Protein AF-A0A5J6BXX1-F1 (afdb_monomer)

Nearest PDB structures (foldseek):
  3ml6-assembly6_F  TM=9.213E-01  e=1.277E-05  Mus musculus
  5wrm-assembly1_A  TM=9.601E-01  e=2.229E-05  Rattus norvegicus
  6qh5-assembly1_M  TM=9.583E-01  e=3.680E-05  Rattus norvegicus
  7rw8-assembly1_M  TM=9.226E-01  e=2.357E-05  Mus musculus
  6owo-assembly1_M  TM=9.167E-01  e=1.749E-04  Mus musculus

Solvent-accessible surface area (backbone atoms only — not comparable to full-atom values): 7705 Å² total; per-residue (Å²): 137,84,86,78,80,80,76,80,75,81,76,79,76,78,77,69,60,88,79,68,81,70,80,83,62,55,62,48,75,49,78,50,76,50,70,41,83,51,70,78,93,40,63,50,64,68,42,73,48,76,43,80,50,69,81,64,45,73,42,79,42,77,79,45,61,71,69,65,50,77,49,78,41,75,90,81,21,30,40,39,40,39,30,66,69,45,52,35,75,38,76,45,45,39,32,34,39,34,31,43,58,64,65,69,57,60,56,56,51,52,58,50,52,57,54,52,60,68,67,72,72,80,131

Foldseek 3Di:
DDPDDDDPDPDPPPPPPPPPDDPPQLKDKDKDKDWAADDDFDKDAFDKDKDADDLQFPDKDWPDWPDADWDADNVRRIIIGTDGIGTHGDMIMTMMMTRGDDVVVVVVVVVVVVVVVVVVPDD

Mean predicted aligned error: 14.61 Å

Secondary structure (DSSP, 8-state):
-----------------TTSS-----EEEEEEEEE----TT-EEEEEEEEEE--TTEEEEEEEEESSSEEEEETTTTEEEEEEEEEETT-EEEEEEEEEE--HHHHHHHHHHHHHHHHHSS--

Radius of gyration: 26.27 Å; Cα contacts (8 Å, |Δi|>4): 169; chains: 1; bounding box: 67×60×66 Å

InterPro domains:
  IPR028565 Mu homology domain [PF00928] (17-109)
  IPR036168 AP-2 complex subunit mu, C-terminal superfamily [SSF49447] (21-115)
  IPR050431 Adaptor complexes medium subunit [PTHR10529] (16-104)

Structure (mmCIF, N/CA/C/O backbone):
data_AF-A0A5J6BXX1-F1
#
_entry.id   AF-A0A5J6BXX1-F1
#
loop_
_atom_site.group_PDB
_atom_site.id
_atom_site.type_symbol
_atom_site.label_atom_id
_atom_site.label_alt_id
_atom_site.label_comp_id
_atom_site.label_asym_id
_atom_site.label_entity_id
_atom_site.label_seq_id
_atom_site.pdbx_PDB_ins_code
_atom_site.Cartn_x
_atom_site.Cartn_y
_atom_site.Cartn_z
_atom_site.occupancy
_atom_site.B_iso_or_equiv
_atom_site.auth_seq_id
_atom_site.auth_comp_id
_atom_site.auth_asym_id
_atom_site.auth_atom_id
_atom_site.pdbx_PDB_model_num
ATOM 1 N N . ASN A 1 1 ? -18.918 -51.624 47.782 1.00 42.84 1 ASN A N 1
ATOM 2 C CA . ASN A 1 1 ? -19.278 -50.517 46.874 1.00 42.84 1 ASN A CA 1
ATOM 3 C C . ASN A 1 1 ? -19.084 -49.215 47.633 1.00 42.84 1 ASN A C 1
ATOM 5 O O . ASN A 1 1 ? -19.839 -48.961 48.557 1.00 42.84 1 ASN A O 1
ATOM 9 N N . VAL A 1 2 ? -17.997 -48.490 47.359 1.00 40.16 2 VAL A N 1
ATOM 10 C CA . VAL A 1 2 ? -17.581 -47.291 48.110 1.00 40.16 2 VAL A CA 1
ATOM 11 C C . VAL A 1 2 ? -17.963 -46.063 47.291 1.00 40.16 2 VAL A C 1
ATOM 13 O O . VAL A 1 2 ? -17.343 -45.790 46.265 1.00 40.16 2 VAL A O 1
ATOM 16 N N . GLU A 1 3 ? -18.982 -45.327 47.730 1.00 45.78 3 GLU A N 1
ATOM 17 C CA . GLU A 1 3 ? -19.328 -44.026 47.157 1.00 45.78 3 GLU A CA 1
ATOM 18 C C . GLU A 1 3 ? -18.264 -42.994 47.549 1.00 45.78 3 GLU A C 1
ATOM 20 O O . GLU A 1 3 ? -18.214 -42.47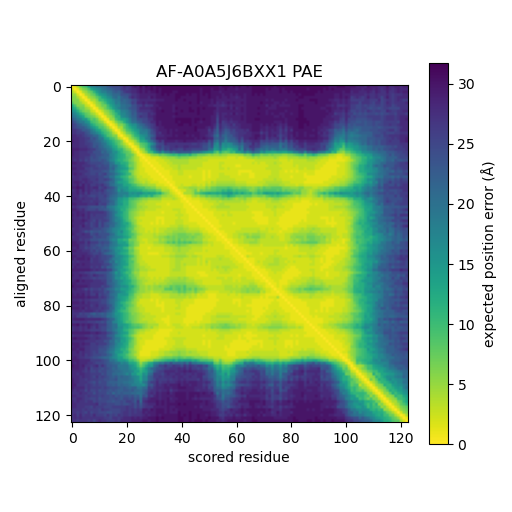7 48.666 1.00 45.78 3 GLU A O 1
ATOM 25 N N . LYS A 1 4 ? -17.365 -42.701 46.608 1.00 43.69 4 LYS A N 1
ATOM 26 C CA . LYS A 1 4 ? -16.393 -41.613 46.723 1.00 43.69 4 LYS A CA 1
ATOM 27 C C . LYS A 1 4 ? -17.126 -40.280 46.551 1.00 43.69 4 LYS A C 1
ATOM 29 O O . LYS A 1 4 ? -17.372 -39.828 45.436 1.00 43.69 4 LYS A O 1
ATOM 34 N N . LYS A 1 5 ? -17.457 -39.633 47.667 1.00 46.25 5 LYS A N 1
ATOM 35 C CA . LYS A 1 5 ? -17.974 -38.259 47.706 1.00 46.25 5 LYS A CA 1
ATOM 36 C C . LYS A 1 5 ? -16.863 -37.298 47.251 1.00 46.25 5 LYS A C 1
ATOM 38 O O . LYS A 1 5 ? -15.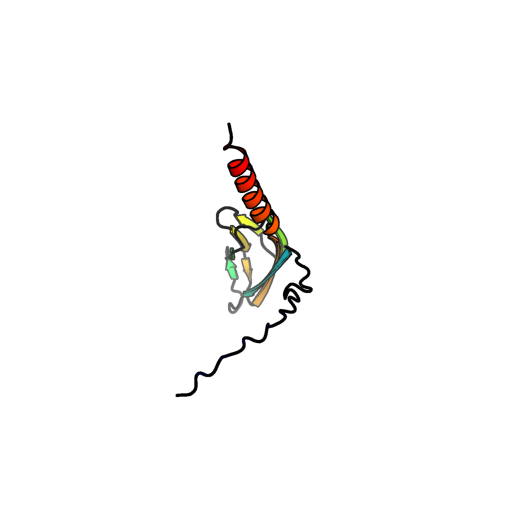956 -36.992 48.022 1.00 46.25 5 LYS A O 1
ATOM 43 N N . LEU A 1 6 ? -16.891 -36.859 45.989 1.00 43.12 6 LEU A N 1
ATOM 44 C CA . LEU A 1 6 ? -15.993 -35.813 45.488 1.00 43.12 6 LEU A CA 1
ATOM 45 C C . LEU A 1 6 ? -16.346 -34.482 46.161 1.00 43.12 6 LEU A C 1
ATOM 47 O O . LEU A 1 6 ? -17.393 -33.893 45.899 1.00 43.12 6 LEU A O 1
ATOM 51 N N . SER A 1 7 ? -15.463 -33.987 47.022 1.00 49.75 7 SER A N 1
ATOM 52 C CA . SER A 1 7 ? -15.522 -32.615 47.509 1.00 49.75 7 SER A CA 1
ATOM 53 C C . SER A 1 7 ? -14.960 -31.678 46.437 1.00 49.75 7 SER A C 1
ATOM 55 O O . SER A 1 7 ? -13.760 -31.674 46.158 1.00 49.75 7 SER A O 1
ATOM 57 N N . LEU A 1 8 ? -15.823 -30.861 45.821 1.00 44.88 8 LEU A N 1
ATOM 58 C CA . LEU A 1 8 ? -15.366 -29.737 45.007 1.00 44.88 8 LEU A CA 1
ATOM 59 C C . LEU A 1 8 ? -14.670 -28.727 45.928 1.00 44.88 8 LEU A C 1
ATOM 61 O O . LEU A 1 8 ? -15.318 -27.960 46.641 1.00 44.88 8 LEU A O 1
ATOM 65 N N . LYS A 1 9 ? -13.333 -28.714 45.911 1.00 42.16 9 LYS A N 1
ATOM 66 C CA . LYS A 1 9 ? -12.563 -27.570 46.406 1.00 42.16 9 LYS A CA 1
ATOM 67 C C . LYS A 1 9 ? -13.035 -26.337 45.636 1.00 42.16 9 LYS A C 1
ATOM 69 O O . LYS A 1 9 ? -12.915 -26.298 44.414 1.00 42.16 9 LYS A O 1
ATOM 74 N N . LYS A 1 10 ? -13.563 -25.334 46.347 1.00 45.66 10 LYS A N 1
ATOM 75 C CA . LYS A 1 10 ? -13.808 -24.001 45.786 1.00 45.66 10 LYS A CA 1
ATOM 76 C C . LYS A 1 10 ? -12.480 -23.477 45.243 1.00 45.66 10 LYS A C 1
ATOM 78 O O . LYS A 1 10 ? -11.597 -23.109 46.012 1.00 45.66 10 LYS A O 1
ATOM 83 N N . LEU A 1 11 ? -12.342 -23.480 43.922 1.00 40.84 11 LEU A N 1
ATOM 84 C CA . LEU A 1 11 ? -11.339 -22.689 43.229 1.00 40.84 11 LEU A CA 1
ATOM 85 C C . LEU A 1 11 ? -11.671 -21.229 43.532 1.00 40.84 11 LEU A C 1
ATOM 87 O O . LEU A 1 11 ? -12.656 -20.695 43.030 1.00 40.84 11 LEU A O 1
ATOM 91 N N . THR A 1 12 ? -10.885 -20.59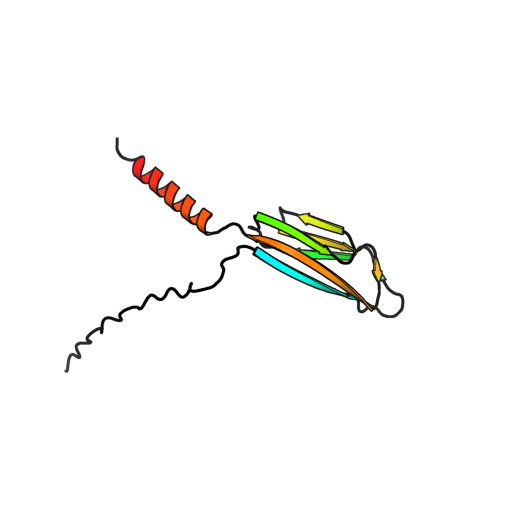2 44.395 1.00 43.09 12 THR A N 1
ATOM 92 C CA . THR A 1 12 ? -10.836 -19.135 44.445 1.00 43.09 12 THR A CA 1
ATOM 93 C C . THR A 1 12 ? -10.239 -18.686 43.123 1.00 43.09 12 THR A C 1
ATOM 95 O O . TH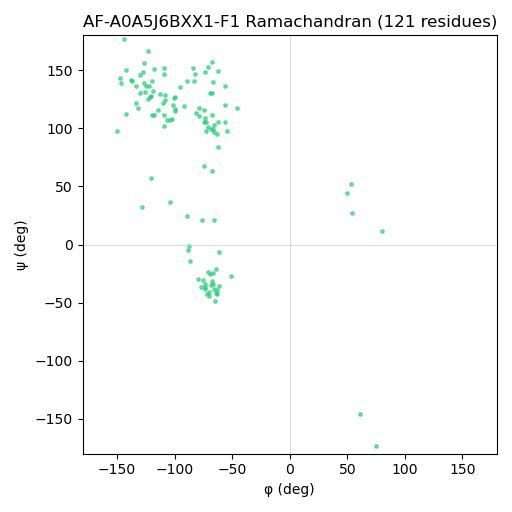R A 1 12 ? -9.023 -18.725 42.928 1.00 43.09 12 THR A O 1
ATOM 98 N N . THR A 1 13 ? -11.107 -18.330 42.181 1.00 41.72 13 THR A N 1
ATOM 99 C CA . THR A 1 13 ? -10.727 -17.652 40.951 1.00 41.72 13 THR A CA 1
ATOM 100 C C . THR A 1 13 ? -10.141 -16.312 41.363 1.00 41.72 13 THR A C 1
ATOM 102 O O . THR A 1 13 ? -10.851 -15.338 41.606 1.00 41.72 13 THR A O 1
ATOM 105 N N . ASN A 1 14 ? -8.816 -16.267 41.474 1.00 40.41 14 ASN A N 1
ATOM 106 C CA . ASN A 1 14 ? -8.076 -15.027 41.356 1.00 40.41 14 ASN A CA 1
ATOM 107 C C . ASN A 1 14 ? -8.339 -14.527 39.935 1.00 40.41 14 ASN A C 1
ATOM 109 O O . ASN A 1 14 ? -7.572 -14.816 39.019 1.00 40.41 14 ASN A O 1
ATOM 113 N N . ASN A 1 15 ? -9.458 -13.824 39.747 1.00 46.75 15 ASN A N 1
ATOM 114 C CA . ASN A 1 15 ? -9.788 -13.078 38.542 1.00 46.75 15 ASN A CA 1
ATOM 115 C C . ASN A 1 15 ? -8.816 -11.897 38.432 1.00 46.75 15 ASN A C 1
ATOM 117 O O . ASN A 1 15 ? -9.204 -10.735 38.495 1.00 46.75 15 ASN A O 1
ATOM 121 N N . LYS A 1 16 ? -7.521 -12.187 38.283 1.00 43.03 16 LYS A N 1
ATOM 122 C CA . LYS A 1 16 ? -6.602 -11.260 37.647 1.00 43.03 16 LYS A CA 1
ATOM 123 C C . LYS A 1 16 ? -7.051 -11.252 36.198 1.00 43.03 16 LYS A C 1
ATOM 125 O O . LYS A 1 16 ? -6.796 -12.204 35.464 1.00 43.03 16 LYS A O 1
ATOM 130 N N . SER A 1 17 ? -7.825 -10.234 35.832 1.00 49.69 17 SER A N 1
ATOM 131 C CA . SER A 1 17 ? -8.204 -9.986 34.451 1.00 49.69 17 SER A CA 1
ATOM 132 C C . SER A 1 17 ? -6.949 -10.120 33.593 1.00 49.69 17 SER A C 1
ATOM 134 O O . SER A 1 17 ? -6.004 -9.352 33.758 1.00 49.69 17 SER A O 1
ATOM 136 N N . ILE A 1 18 ? -6.939 -11.090 32.680 1.00 45.88 18 ILE A N 1
ATOM 137 C CA . ILE A 1 18 ? -5.863 -11.283 31.692 1.00 45.88 18 ILE A CA 1
ATOM 138 C C . ILE A 1 18 ? -5.749 -10.040 30.769 1.00 45.88 18 ILE A C 1
ATOM 140 O O . ILE A 1 18 ? -4.790 -9.882 30.030 1.00 45.88 18 ILE A O 1
ATOM 144 N N . TYR A 1 19 ? -6.679 -9.089 30.903 1.00 48.44 19 TYR A N 1
ATOM 145 C CA . TYR A 1 19 ? -6.645 -7.715 30.395 1.00 48.44 19 TYR A CA 1
ATOM 146 C C . TYR A 1 19 ? -5.740 -6.753 31.193 1.00 48.44 19 TYR A C 1
ATOM 148 O O . TYR A 1 19 ? -5.937 -5.540 31.158 1.00 48.44 19 TYR A O 1
ATOM 156 N N . GLY A 1 20 ? -4.767 -7.263 31.947 1.00 42.16 20 GLY A N 1
ATOM 157 C CA . GLY A 1 20 ? -3.722 -6.434 32.536 1.00 42.16 20 GLY A CA 1
ATOM 158 C C . GLY A 1 20 ? -2.719 -6.001 31.464 1.00 42.16 20 GLY A C 1
ATOM 159 O O . GLY A 1 20 ? -2.026 -6.840 30.907 1.00 42.16 20 GLY A O 1
ATOM 160 N N . GLU A 1 21 ? -2.643 -4.691 31.216 1.00 39.78 21 GLU A N 1
ATOM 161 C CA . GLU A 1 21 ? -1.527 -3.970 30.567 1.00 39.78 21 GLU A CA 1
ATOM 162 C C . GLU A 1 21 ? -1.377 -3.960 29.035 1.00 39.78 21 GLU A C 1
ATOM 164 O O . GLU A 1 21 ? -0.397 -3.408 28.533 1.00 39.78 21 GLU A O 1
ATOM 169 N N . TYR A 1 22 ? -2.360 -4.390 28.242 1.00 44.78 22 TYR A N 1
ATOM 170 C CA . TYR A 1 22 ? -2.406 -3.876 26.866 1.00 44.78 22 TYR A CA 1
ATOM 171 C C . TYR A 1 22 ? -2.900 -2.430 26.916 1.00 44.78 22 TYR A C 1
ATOM 173 O O . TYR A 1 22 ? -4.075 -2.184 27.187 1.00 44.78 22 TYR A O 1
ATOM 181 N N . LYS A 1 23 ? -2.011 -1.455 26.661 1.00 47.34 23 LYS A N 1
ATOM 182 C CA . LYS A 1 23 ? -2.430 -0.094 26.290 1.00 47.34 23 LYS A CA 1
ATOM 183 C C . LYS A 1 23 ? -3.354 -0.250 25.087 1.00 47.34 23 LYS A C 1
ATOM 185 O O . LYS A 1 23 ? -2.882 -0.438 23.971 1.00 47.34 23 LYS A O 1
ATOM 190 N N . ASN A 1 24 ? -4.660 -0.245 25.334 1.00 54.25 24 ASN A N 1
ATOM 191 C CA . ASN A 1 24 ? -5.685 -0.442 24.322 1.00 54.25 24 ASN A CA 1
ATOM 192 C C . ASN A 1 24 ? -5.789 0.839 23.492 1.00 54.25 24 ASN A C 1
ATOM 194 O O . ASN A 1 24 ? -6.730 1.618 23.614 1.00 54.25 24 ASN A O 1
ATOM 198 N N . THR A 1 25 ? -4.745 1.134 22.721 1.00 68.12 25 THR A N 1
ATOM 199 C CA . THR A 1 25 ? -4.830 2.151 21.693 1.00 68.12 25 THR A CA 1
ATOM 200 C C . THR A 1 25 ? -5.538 1.489 20.533 1.00 68.12 25 THR A C 1
ATOM 202 O O . THR A 1 25 ? -5.005 0.562 19.931 1.00 68.12 25 THR A O 1
ATOM 205 N N . ASN A 1 26 ? -6.706 2.002 20.173 1.00 83.88 26 ASN A N 1
ATOM 206 C CA . ASN A 1 26 ? -7.422 1.646 18.953 1.00 83.88 26 ASN A CA 1
ATOM 207 C C . ASN A 1 26 ? -6.671 2.082 17.678 1.00 83.88 26 ASN A C 1
ATOM 209 O O . ASN A 1 26 ? -7.282 2.240 16.632 1.00 83.88 26 ASN A O 1
ATOM 213 N N . LYS A 1 27 ? -5.358 2.314 17.759 1.00 88.94 27 LYS A N 1
ATOM 214 C CA . LYS A 1 27 ? -4.502 2.832 16.699 1.00 88.94 27 LYS A CA 1
ATOM 215 C C . LYS A 1 27 ? -3.597 1.719 16.198 1.00 88.94 27 LYS A C 1
ATOM 217 O O . LYS A 1 27 ? -2.898 1.087 16.983 1.00 88.94 27 LYS A O 1
ATOM 222 N N . TYR A 1 28 ? -3.582 1.535 14.890 1.00 90.81 28 TYR A N 1
ATOM 223 C CA . TYR A 1 28 ? -2.827 0.509 14.190 1.00 90.81 28 TYR A CA 1
ATOM 224 C C . TYR A 1 28 ? -1.996 1.159 13.086 1.00 90.81 28 TYR A C 1
ATOM 226 O O . TYR A 1 28 ? -2.396 2.164 12.500 1.00 90.81 28 TYR A O 1
ATOM 234 N N . GLU A 1 29 ? -0.833 0.586 12.794 1.00 94.00 29 GLU A N 1
ATOM 235 C CA . GLU A 1 29 ? 0.018 1.000 1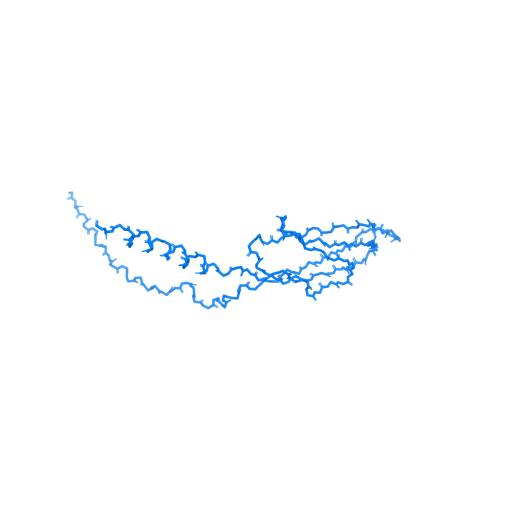1.679 1.00 94.00 29 GLU A CA 1
ATOM 236 C C . GLU A 1 29 ? 0.220 -0.186 10.741 1.00 94.00 29 GLU A C 1
ATOM 238 O O . GLU A 1 29 ? 0.644 -1.260 11.164 1.00 94.00 29 GLU A O 1
ATOM 243 N N . TYR A 1 30 ? -0.062 0.016 9.458 1.00 94.81 30 TYR A N 1
ATOM 244 C CA . TYR A 1 30 ? 0.377 -0.876 8.393 1.00 94.81 30 TYR A CA 1
ATOM 245 C C . TYR A 1 30 ? 1.611 -0.260 7.748 1.00 94.81 30 TYR A C 1
ATOM 247 O O . TYR A 1 30 ? 1.576 0.889 7.305 1.00 94.81 30 TYR A O 1
ATOM 255 N N . SER A 1 31 ? 2.690 -1.033 7.667 1.00 96.69 31 SER A N 1
ATOM 256 C CA . SER A 1 31 ? 3.900 -0.666 6.935 1.00 96.69 31 SER A CA 1
ATOM 257 C C . SER A 1 31 ? 4.108 -1.683 5.823 1.00 96.69 31 SER A C 1
ATOM 259 O O . SER A 1 31 ? 4.394 -2.847 6.092 1.00 96.69 31 SER A O 1
ATOM 261 N N . VAL A 1 32 ? 3.940 -1.249 4.576 1.00 97.62 32 VAL A N 1
ATOM 262 C CA . VAL A 1 32 ? 4.062 -2.108 3.394 1.00 97.62 32 VAL A CA 1
ATOM 263 C C . VAL A 1 32 ? 5.277 -1.673 2.593 1.00 97.62 32 VAL A C 1
ATOM 265 O O . VAL A 1 32 ? 5.415 -0.495 2.263 1.00 97.62 32 VAL A O 1
ATOM 268 N N . THR A 1 33 ? 6.124 -2.638 2.251 1.00 98.06 33 THR A N 1
ATOM 269 C CA . THR A 1 33 ? 7.289 -2.455 1.384 1.00 98.06 33 THR A CA 1
ATOM 270 C C . THR A 1 33 ? 7.132 -3.335 0.153 1.00 98.06 33 THR A C 1
ATOM 272 O O . THR A 1 33 ? 6.807 -4.516 0.265 1.00 98.06 33 THR A O 1
ATOM 275 N N . ILE A 1 34 ? 7.364 -2.761 -1.024 1.00 97.56 34 ILE A N 1
ATOM 276 C CA . ILE A 1 34 ? 7.368 -3.459 -2.308 1.00 97.56 34 ILE A CA 1
ATOM 277 C C . ILE A 1 34 ? 8.740 -3.315 -2.956 1.00 97.56 34 ILE A C 1
ATOM 279 O O . ILE A 1 34 ? 9.347 -2.245 -2.919 1.00 97.56 34 ILE A O 1
ATOM 283 N N . LYS A 1 35 ? 9.209 -4.391 -3.586 1.00 97.31 35 LYS A N 1
ATOM 284 C CA . LYS A 1 35 ? 10.485 -4.422 -4.296 1.00 97.31 35 LYS A CA 1
ATOM 285 C C . LYS A 1 35 ? 10.289 -4.992 -5.690 1.00 97.31 35 LYS A C 1
ATOM 287 O O . LYS A 1 35 ? 9.675 -6.045 -5.851 1.00 97.31 35 LYS A O 1
ATOM 292 N N . SER A 1 36 ? 10.803 -4.298 -6.695 1.00 95.94 36 SER A N 1
ATOM 293 C CA . SER A 1 36 ? 10.821 -4.800 -8.063 1.00 95.94 36 SER A CA 1
ATOM 294 C C . SER A 1 36 ? 12.022 -5.717 -8.286 1.00 95.94 36 SER A C 1
ATOM 296 O O . SER A 1 36 ? 13.129 -5.452 -7.818 1.00 95.94 36 SER A O 1
ATOM 298 N N . ASN A 1 37 ? 11.809 -6.795 -9.043 1.00 93.81 37 ASN A N 1
ATOM 299 C CA . ASN A 1 37 ? 12.859 -7.759 -9.394 1.00 93.81 37 ASN A CA 1
ATOM 300 C C . ASN A 1 37 ? 12.922 -8.025 -10.910 1.00 93.81 37 ASN A C 1
ATOM 302 O O . ASN A 1 37 ? 13.198 -9.135 -11.361 1.00 93.81 37 ASN A O 1
ATOM 306 N N . TYR A 1 38 ? 12.602 -7.006 -11.712 1.00 88.38 38 TYR A N 1
ATOM 307 C CA . TYR A 1 38 ? 12.751 -7.057 -13.168 1.00 88.38 38 TYR A CA 1
ATOM 308 C C . TYR A 1 38 ? 14.237 -6.962 -13.545 1.00 88.38 38 TYR A C 1
ATOM 310 O O . TYR A 1 38 ? 15.009 -6.297 -12.856 1.00 88.38 38 TYR A O 1
ATOM 318 N N . LYS A 1 39 ? 14.643 -7.597 -14.649 1.00 90.00 39 LYS A N 1
ATOM 319 C CA . LYS A 1 39 ? 16.031 -7.555 -15.140 1.00 90.00 39 LYS A CA 1
ATOM 320 C C . LYS A 1 39 ? 16.291 -6.308 -15.996 1.00 90.00 39 LYS A C 1
ATOM 322 O O . LYS A 1 39 ? 15.395 -5.826 -16.686 1.00 90.00 39 LYS A O 1
ATOM 327 N N . GLY A 1 40 ? 17.543 -5.846 -16.019 1.00 87.31 40 GLY A N 1
ATOM 328 C CA . GLY A 1 40 ? 17.993 -4.755 -16.894 1.00 87.31 40 GLY A CA 1
ATOM 329 C C . GLY A 1 40 ? 17.264 -3.435 -16.631 1.00 87.31 40 GLY A C 1
ATOM 330 O O . GLY A 1 40 ? 16.898 -3.156 -15.499 1.00 87.31 40 GLY A O 1
ATOM 331 N N . ASN A 1 41 ? 17.025 -2.644 -17.680 1.00 89.25 41 ASN A N 1
ATOM 332 C CA . ASN A 1 41 ? 16.373 -1.326 -17.594 1.00 89.25 41 ASN A CA 1
ATOM 333 C C . ASN A 1 41 ? 14.834 -1.390 -17.723 1.00 89.25 41 ASN A C 1
ATOM 335 O O . ASN A 1 41 ? 14.193 -0.429 -18.158 1.00 89.25 41 ASN A O 1
ATOM 339 N N . MET A 1 42 ? 14.228 -2.537 -17.404 1.00 94.75 42 MET A N 1
ATOM 340 C CA . MET A 1 42 ? 12.777 -2.717 -17.481 1.00 94.75 42 MET A CA 1
ATOM 341 C C . MET A 1 42 ? 12.050 -1.938 -16.376 1.00 94.75 42 MET A C 1
ATOM 343 O O . MET A 1 42 ? 12.577 -1.711 -15.289 1.00 94.75 42 MET A O 1
ATOM 347 N N . HIS A 1 43 ? 10.801 -1.555 -16.636 1.00 95.69 43 HIS A N 1
ATOM 348 C CA . HIS A 1 43 ? 9.912 -0.991 -15.623 1.00 95.69 43 HIS A CA 1
ATOM 349 C C . HIS A 1 43 ? 8.483 -1.485 -15.830 1.00 95.69 43 HIS A C 1
ATOM 351 O O . HIS A 1 43 ? 8.070 -1.740 -16.960 1.00 95.69 43 HIS A O 1
ATOM 357 N N . ALA A 1 44 ? 7.732 -1.591 -14.737 1.00 96.56 44 ALA A N 1
ATOM 358 C CA . ALA A 1 44 ? 6.291 -1.790 -14.796 1.00 96.56 44 ALA A CA 1
ATOM 359 C C . ALA A 1 44 ? 5.582 -0.429 -14.827 1.00 96.56 44 ALA A C 1
ATOM 361 O O . ALA A 1 44 ? 5.985 0.507 -14.129 1.00 96.56 44 ALA A O 1
ATOM 362 N N . SER A 1 45 ? 4.529 -0.326 -15.630 1.00 96.75 45 SER A N 1
ATOM 363 C CA . SER A 1 45 ? 3.729 0.891 -15.781 1.00 96.75 45 SER A CA 1
ATOM 364 C C . SER A 1 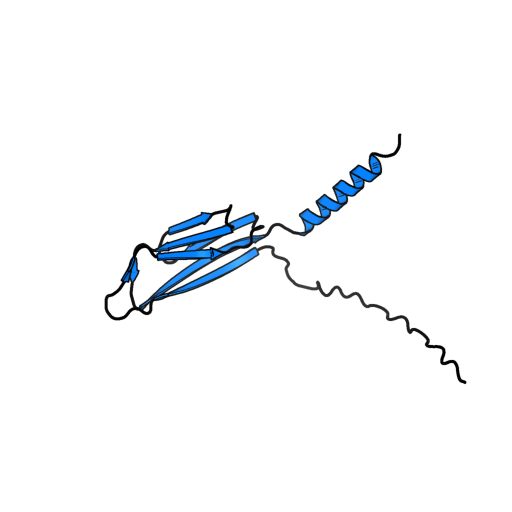45 ? 2.359 0.710 -15.137 1.00 96.75 45 SER A C 1
ATOM 366 O O . SER A 1 45 ? 1.827 -0.396 -15.129 1.00 96.75 45 SER A O 1
ATOM 368 N N . ASP A 1 46 ? 1.809 1.796 -14.589 1.00 96.94 46 ASP A N 1
ATOM 369 C CA . ASP A 1 46 ? 0.470 1.838 -13.978 1.00 96.94 46 ASP A CA 1
ATOM 370 C C . ASP A 1 46 ? 0.198 0.721 -12.953 1.00 96.94 46 ASP A C 1
ATOM 372 O O . ASP A 1 46 ? -0.876 0.123 -12.899 1.00 96.94 46 ASP A O 1
ATOM 376 N N . VAL A 1 47 ? 1.179 0.469 -12.086 1.00 97.38 47 VAL A N 1
ATOM 377 C CA . VAL A 1 47 ? 1.070 -0.526 -11.018 1.00 97.38 47 VAL A CA 1
ATOM 378 C C . VAL A 1 47 ? 0.067 -0.053 -9.968 1.00 97.38 47 VAL A C 1
ATOM 380 O O . VAL A 1 47 ? 0.156 1.071 -9.465 1.00 97.38 47 VAL A O 1
ATOM 383 N N . LEU A 1 48 ? -0.867 -0.934 -9.611 1.00 97.69 48 LEU A N 1
ATOM 384 C CA . LEU A 1 48 ? -1.854 -0.730 -8.554 1.00 97.69 48 LEU A CA 1
ATOM 385 C C . LEU A 1 48 ? -1.606 -1.729 -7.424 1.00 97.69 48 LEU A C 1
ATOM 387 O O . LEU A 1 48 ? -1.768 -2.933 -7.607 1.00 97.69 48 LEU A O 1
ATOM 391 N N . ILE A 1 49 ? -1.256 -1.223 -6.246 1.00 97.94 49 ILE A N 1
ATOM 392 C CA . ILE A 1 49 ? -1.171 -2.015 -5.021 1.00 97.94 49 ILE A CA 1
ATOM 393 C C . ILE A 1 49 ? -2.453 -1.775 -4.226 1.00 97.94 49 ILE A C 1
ATOM 395 O O . ILE A 1 49 ? -2.724 -0.649 -3.811 1.00 97.94 49 ILE A O 1
ATOM 399 N N . LYS A 1 50 ? -3.252 -2.825 -4.027 1.00 97.69 50 LYS A N 1
ATOM 400 C CA . LYS A 1 50 ? -4.484 -2.777 -3.231 1.00 97.69 50 LYS A CA 1
ATOM 401 C C . LYS A 1 50 ? -4.197 -3.339 -1.844 1.00 97.69 50 LYS A C 1
ATOM 403 O O . LYS A 1 50 ? -3.875 -4.517 -1.718 1.00 97.69 50 LYS A O 1
ATOM 408 N N . ILE A 1 51 ? -4.295 -2.495 -0.825 1.00 97.38 51 ILE A N 1
ATOM 409 C CA . ILE A 1 51 ? -4.052 -2.858 0.570 1.00 97.38 51 ILE A CA 1
ATOM 410 C C . ILE A 1 51 ? -5.415 -2.907 1.267 1.00 97.38 51 ILE A C 1
ATOM 412 O O . ILE A 1 51 ? -6.014 -1.847 1.476 1.00 97.38 51 ILE A O 1
ATOM 416 N N . PRO A 1 52 ? -5.937 -4.102 1.595 1.00 95.44 52 PRO A N 1
ATOM 417 C CA . PRO A 1 52 ? -7.163 -4.212 2.364 1.00 95.44 52 PRO A CA 1
ATOM 418 C C . PRO A 1 52 ? -6.943 -3.685 3.769 1.00 95.44 52 PRO A C 1
ATOM 420 O O . PRO A 1 52 ? -5.900 -3.915 4.380 1.00 95.44 52 PRO A O 1
ATOM 423 N N . ILE A 1 53 ? -7.941 -2.973 4.267 1.00 93.19 53 ILE A N 1
ATOM 424 C CA . ILE A 1 53 ? -7.959 -2.463 5.625 1.00 93.19 53 ILE A CA 1
ATOM 425 C C . ILE A 1 53 ? -9.198 -2.967 6.355 1.00 93.19 53 ILE A C 1
ATOM 427 O O . ILE A 1 53 ? -10.143 -3.482 5.756 1.00 93.19 53 ILE A O 1
ATOM 431 N N . TYR A 1 54 ? -9.203 -2.819 7.674 1.00 88.50 54 TYR A N 1
ATOM 432 C CA . TYR A 1 54 ? -10.347 -3.230 8.466 1.00 88.50 54 TYR A CA 1
ATOM 433 C C . TYR A 1 54 ? -11.565 -2.343 8.182 1.00 88.50 54 TYR A C 1
ATOM 435 O O . TYR A 1 54 ? -11.471 -1.118 8.244 1.00 88.50 54 TYR A O 1
ATOM 443 N N . LYS A 1 55 ? -12.716 -2.965 7.914 1.00 86.62 55 LYS A N 1
ATOM 444 C CA . LYS A 1 55 ? -13.950 -2.273 7.502 1.00 86.62 55 LYS A CA 1
ATOM 445 C C . LYS A 1 55 ? -14.552 -1.323 8.540 1.00 86.62 55 LYS A C 1
ATOM 447 O O . LYS A 1 55 ? -15.295 -0.428 8.168 1.00 86.62 55 LYS A O 1
ATOM 452 N N . PHE A 1 56 ? -14.225 -1.499 9.820 1.00 84.25 56 PHE A N 1
ATOM 453 C CA . PHE A 1 56 ? -14.669 -0.617 10.909 1.00 84.25 56 PHE A CA 1
ATOM 454 C C . PHE A 1 56 ? -13.539 0.319 11.372 1.00 84.25 56 PHE A C 1
ATOM 456 O O . PHE A 1 56 ? -13.336 0.551 12.566 1.00 84.25 56 PHE A O 1
ATOM 463 N N . SER A 1 57 ? -12.719 0.780 10.422 1.00 87.25 57 SER A N 1
ATOM 464 C CA . SER A 1 57 ? -11.717 1.815 10.682 1.00 87.25 57 SER A CA 1
ATOM 465 C C . SER A 1 57 ? -12.397 3.180 10.638 1.00 87.25 57 SER A C 1
ATOM 467 O O . SER A 1 57 ? -12.821 3.622 9.575 1.00 87.25 57 SER A O 1
ATOM 469 N N . GLU A 1 58 ? -12.462 3.853 11.783 1.00 87.06 58 GLU A N 1
ATOM 470 C CA . GLU A 1 58 ? -12.990 5.213 11.922 1.00 87.06 58 GLU A CA 1
ATOM 471 C C . GLU A 1 58 ? -12.139 6.222 11.139 1.00 87.06 58 GLU A C 1
ATOM 473 O O . GLU A 1 58 ? -12.649 7.127 10.481 1.00 87.06 58 GLU A O 1
ATOM 478 N N . ASN A 1 59 ? -10.814 6.065 11.198 1.00 89.81 59 ASN A N 1
ATOM 479 C CA . ASN A 1 59 ? -9.881 6.937 10.496 1.00 89.81 59 ASN A CA 1
ATOM 480 C C . ASN A 1 59 ? -8.822 6.116 9.772 1.00 89.81 59 ASN A C 1
ATOM 482 O O . ASN A 1 59 ? -8.265 5.177 10.338 1.00 89.81 59 ASN A O 1
ATOM 486 N N . VAL A 1 60 ? -8.523 6.504 8.534 1.00 93.31 60 VAL A N 1
ATOM 487 C CA . VAL A 1 60 ? -7.490 5.891 7.703 1.00 93.31 60 VAL 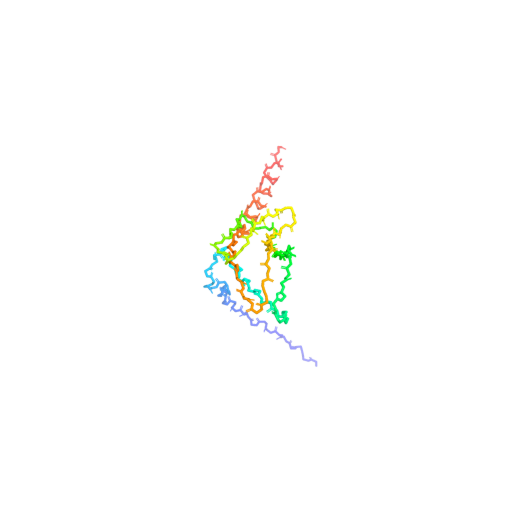A CA 1
ATOM 488 C C . VAL A 1 60 ? -6.640 7.006 7.125 1.00 93.31 60 VAL A C 1
ATOM 490 O O . VAL A 1 60 ? -7.121 7.847 6.365 1.00 93.31 60 VAL A O 1
ATOM 493 N N . GLN A 1 61 ? -5.357 7.012 7.468 1.00 94.81 61 GLN A N 1
ATOM 494 C CA . GLN A 1 61 ? -4.440 8.057 7.047 1.00 94.81 61 GLN A CA 1
ATOM 495 C C . GLN A 1 61 ? -3.136 7.476 6.520 1.00 94.81 61 GLN A C 1
ATOM 497 O O . GLN A 1 61 ? -2.380 6.832 7.242 1.00 94.81 61 GLN A O 1
ATOM 502 N N . VAL A 1 62 ? -2.799 7.797 5.273 1.00 96.19 62 VAL A N 1
ATOM 503 C CA . VAL A 1 62 ? -1.455 7.545 4.744 1.00 96.19 62 VAL A CA 1
ATOM 504 C C . VAL A 1 62 ? -0.499 8.575 5.345 1.00 96.19 62 VAL A C 1
ATOM 506 O O . VAL A 1 62 ? -0.518 9.743 4.962 1.00 96.19 62 VAL A O 1
ATOM 509 N N . LYS A 1 63 ? 0.337 8.156 6.299 1.00 96.62 63 LYS A N 1
ATOM 510 C CA . LYS A 1 63 ? 1.339 9.028 6.936 1.00 96.62 63 LYS A CA 1
ATOM 511 C C . LYS A 1 63 ? 2.550 9.261 6.055 1.00 96.62 63 LYS A C 1
ATOM 513 O O . LYS A 1 63 ? 3.124 10.343 6.060 1.00 96.62 63 LYS A O 1
ATOM 518 N N . TYR A 1 64 ? 2.948 8.230 5.324 1.00 96.06 64 TYR A N 1
ATOM 519 C CA . TYR A 1 64 ? 4.125 8.271 4.477 1.00 96.06 64 TYR A CA 1
ATOM 520 C C . TYR A 1 64 ? 3.910 7.395 3.253 1.00 96.06 64 TYR A C 1
ATOM 522 O O . TYR A 1 64 ? 3.338 6.313 3.350 1.00 96.06 64 TYR A O 1
ATOM 530 N N . LYS A 1 65 ? 4.421 7.843 2.111 1.00 97.06 65 LYS A N 1
ATOM 531 C CA . LYS A 1 65 ? 4.639 7.020 0.924 1.00 97.06 65 LYS A CA 1
ATOM 532 C C . LYS A 1 65 ? 5.875 7.541 0.209 1.00 97.06 65 LYS A C 1
ATOM 534 O O . LYS A 1 65 ? 6.052 8.752 0.101 1.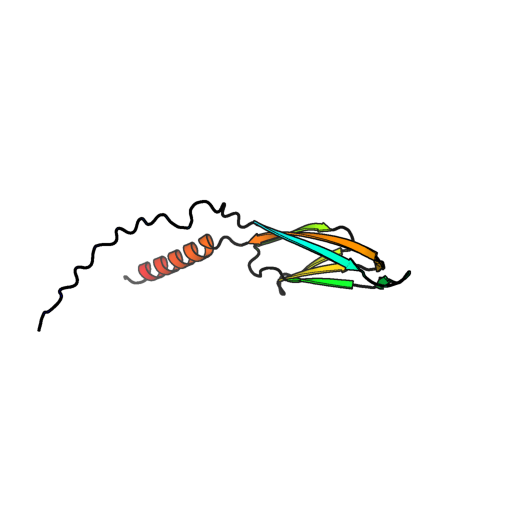00 97.06 65 LYS A O 1
ATOM 539 N N . SER A 1 66 ? 6.702 6.632 -0.278 1.00 97.06 66 SER A N 1
ATOM 540 C CA . SER A 1 66 ? 7.935 6.981 -0.991 1.00 97.06 66 SER A CA 1
ATOM 541 C C . SER A 1 66 ? 7.660 7.565 -2.380 1.00 97.06 66 SER A C 1
ATOM 543 O O . SER A 1 66 ? 8.270 8.561 -2.755 1.00 97.06 66 SER A O 1
ATOM 545 N N . ILE A 1 67 ? 6.719 6.985 -3.134 1.00 97.19 67 ILE A N 1
ATOM 546 C CA . ILE A 1 67 ? 6.339 7.433 -4.483 1.00 97.19 67 ILE A CA 1
ATOM 547 C C . ILE A 1 67 ? 4.836 7.262 -4.737 1.00 97.19 67 ILE A C 1
ATOM 549 O O . ILE A 1 67 ? 4.111 6.704 -3.917 1.00 97.19 67 ILE A O 1
ATOM 553 N N . GLY A 1 68 ? 4.360 7.699 -5.904 1.00 96.94 68 GLY A N 1
ATOM 554 C CA . GLY A 1 68 ? 3.002 7.415 -6.372 1.00 96.94 68 GLY A CA 1
ATOM 555 C C . GLY A 1 68 ? 1.900 8.215 -5.669 1.00 96.94 68 GLY A C 1
ATOM 556 O O . GLY A 1 68 ? 2.150 9.133 -4.885 1.00 96.94 68 GLY A O 1
ATOM 557 N N . LYS A 1 69 ? 0.650 7.877 -5.990 1.00 97.69 69 LYS A N 1
ATOM 558 C CA . LYS A 1 69 ? -0.561 8.485 -5.419 1.00 97.69 69 LYS A CA 1
ATOM 559 C C . LYS A 1 69 ? -1.371 7.439 -4.669 1.00 97.69 69 LYS A C 1
ATOM 561 O O . LYS A 1 69 ? -1.322 6.266 -5.018 1.00 97.69 69 LYS A O 1
ATOM 566 N N . THR A 1 70 ? -2.105 7.866 -3.654 1.00 97.44 70 THR A N 1
ATOM 567 C CA . THR A 1 70 ? -2.929 6.986 -2.822 1.00 97.44 70 THR A CA 1
ATOM 568 C C . THR A 1 70 ? -4.348 7.506 -2.776 1.00 97.44 70 THR A C 1
ATOM 570 O O . THR A 1 70 ? -4.545 8.709 -2.617 1.00 97.44 70 THR A O 1
ATOM 573 N N . GLU A 1 71 ? -5.305 6.599 -2.860 1.00 95.56 71 GLU A N 1
ATOM 574 C CA . GLU A 1 71 ? -6.727 6.859 -2.672 1.00 95.56 71 GLU A CA 1
ATOM 575 C C . GLU A 1 71 ? -7.283 5.837 -1.680 1.00 95.56 71 GLU A C 1
ATOM 577 O O . GLU A 1 71 ? -6.807 4.701 -1.609 1.00 95.56 71 GLU A O 1
ATOM 582 N N . PHE A 1 72 ? -8.251 6.264 -0.877 1.00 92.44 72 PHE A N 1
ATOM 583 C CA . PHE A 1 72 ? -8.953 5.385 0.043 1.00 92.44 72 PHE A CA 1
ATOM 584 C C . PHE A 1 72 ? -10.374 5.175 -0.478 1.00 92.44 72 PHE A C 1
ATOM 586 O O . PHE A 1 72 ? -11.089 6.140 -0.741 1.00 92.44 72 PHE A O 1
ATOM 593 N N . ASN A 1 73 ? -10.750 3.914 -0.669 1.00 90.88 73 ASN A N 1
ATOM 594 C CA . ASN A 1 73 ? -12.094 3.501 -1.033 1.00 90.88 73 ASN A CA 1
ATOM 595 C C . ASN A 1 73 ? -12.770 2.912 0.209 1.00 90.88 73 ASN A C 1
ATOM 597 O O . ASN A 1 73 ? -12.448 1.801 0.637 1.00 90.88 73 ASN A O 1
ATOM 601 N N . ASN A 1 74 ? -13.708 3.674 0.771 1.00 84.19 74 ASN A N 1
ATOM 602 C CA . ASN A 1 74 ? -14.420 3.307 1.993 1.00 84.19 74 ASN A CA 1
ATOM 603 C C . ASN A 1 74 ? -15.363 2.114 1.780 1.00 84.19 74 ASN A C 1
ATOM 605 O O . ASN A 1 74 ? -15.504 1.297 2.683 1.00 84.19 74 ASN A O 1
ATOM 609 N N . ILE A 1 75 ? -15.990 2.005 0.601 1.00 86.44 75 ILE A N 1
ATOM 610 C CA . ILE A 1 75 ? -16.988 0.965 0.295 1.00 86.44 75 ILE A CA 1
ATOM 611 C C . ILE A 1 75 ? -16.323 -0.411 0.322 1.00 86.44 75 ILE A C 1
ATOM 613 O O . ILE A 1 75 ? -16.789 -1.319 1.004 1.00 86.44 75 ILE A O 1
ATOM 617 N N . ASP A 1 76 ? -15.183 -0.531 -0.356 1.00 90.25 76 ASP A N 1
ATOM 618 C CA . ASP A 1 76 ? -14.436 -1.787 -0.431 1.00 90.25 76 ASP A CA 1
ATOM 619 C C . ASP A 1 76 ? -13.440 -1.956 0.725 1.00 90.25 76 ASP A C 1
ATOM 621 O O . ASP A 1 76 ? -12.786 -2.992 0.834 1.00 90.25 76 ASP A O 1
ATOM 625 N N . SER A 1 77 ? -13.299 -0.940 1.589 1.00 92.94 77 SER A N 1
ATOM 626 C CA . SER A 1 77 ? -12.293 -0.897 2.659 1.00 92.94 77 SER A CA 1
ATOM 627 C C . SER A 1 77 ? -10.875 -1.150 2.124 1.00 92.94 77 SER A C 1
ATOM 629 O O . SER A 1 77 ? -10.134 -2.010 2.607 1.00 92.94 77 SER A O 1
ATOM 631 N N . LEU A 1 78 ? -10.489 -0.394 1.091 1.00 95.69 78 LEU A N 1
ATOM 632 C CA . LEU A 1 78 ? -9.224 -0.550 0.368 1.00 95.69 78 LEU A CA 1
ATOM 633 C C . LEU A 1 78 ? -8.439 0.758 0.331 1.00 95.69 78 LEU A C 1
ATOM 635 O O . LEU A 1 78 ? -8.948 1.784 -0.116 1.00 95.69 78 LEU A O 1
ATOM 639 N N . VAL A 1 79 ? -7.154 0.700 0.669 1.00 97.25 79 VAL A N 1
ATOM 640 C CA . VAL A 1 79 ? -6.195 1.731 0.258 1.00 97.25 79 VAL A CA 1
ATOM 641 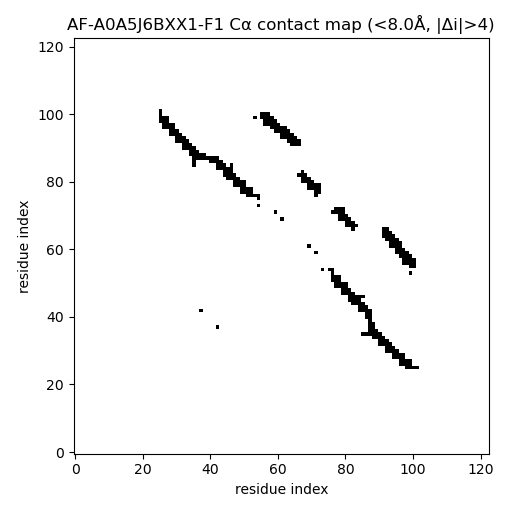C C . VAL A 1 79 ? -5.569 1.298 -1.062 1.00 97.25 79 VAL A C 1
ATOM 643 O O . VAL A 1 79 ? -4.924 0.252 -1.144 1.00 97.25 79 VAL A O 1
ATOM 646 N N . ILE A 1 80 ? -5.754 2.099 -2.107 1.00 97.94 80 ILE A N 1
ATOM 647 C CA . ILE A 1 80 ? -5.178 1.857 -3.429 1.00 97.94 80 ILE A CA 1
ATOM 648 C C . ILE A 1 80 ? -3.967 2.772 -3.589 1.00 97.94 80 ILE A C 1
ATOM 650 O O . ILE A 1 80 ? -4.071 3.996 -3.523 1.00 97.94 80 ILE A O 1
ATOM 654 N N . TRP A 1 81 ? -2.798 2.175 -3.805 1.00 98.31 81 TRP A N 1
ATOM 655 C CA . TRP A 1 81 ? -1.545 2.874 -4.055 1.00 98.31 81 TRP A CA 1
ATOM 656 C C . TRP A 1 81 ? -1.133 2.698 -5.518 1.00 98.31 81 TRP A C 1
ATOM 658 O O . TRP A 1 81 ? -0.794 1.601 -5.960 1.00 98.31 81 TRP A O 1
ATOM 668 N N . ARG A 1 82 ? -1.187 3.792 -6.284 1.00 98.19 82 ARG A N 1
ATOM 669 C CA . ARG A 1 82 ? -0.892 3.827 -7.719 1.00 98.19 82 ARG A CA 1
ATOM 670 C C . ARG A 1 82 ? 0.507 4.361 -7.996 1.00 98.19 82 ARG A C 1
ATOM 672 O O . ARG A 1 82 ? 0.836 5.496 -7.640 1.00 98.19 82 ARG A O 1
ATOM 679 N N . ILE A 1 83 ? 1.290 3.586 -8.739 1.00 98.06 83 ILE A N 1
ATOM 680 C CA . ILE A 1 83 ? 2.644 3.921 -9.178 1.00 98.06 83 ILE A CA 1
ATOM 681 C C . ILE A 1 83 ? 2.671 3.934 -10.707 1.00 98.06 83 ILE A C 1
ATOM 683 O O . ILE A 1 83 ? 2.562 2.897 -11.351 1.00 98.06 83 ILE A O 1
ATOM 687 N N . LYS A 1 84 ? 2.834 5.123 -11.304 1.00 97.50 84 LYS A N 1
ATOM 688 C CA . LYS A 1 84 ? 2.851 5.275 -12.771 1.00 97.50 84 LYS A CA 1
ATOM 689 C C . LYS A 1 84 ? 4.010 4.530 -13.435 1.00 97.50 84 LYS A C 1
ATOM 691 O O . LYS A 1 84 ? 3.827 3.985 -14.513 1.00 97.50 84 LYS A O 1
ATOM 696 N N . LYS A 1 85 ? 5.189 4.540 -12.807 1.00 96.25 85 LYS A N 1
ATOM 697 C CA . LYS A 1 85 ? 6.415 3.921 -13.317 1.00 96.25 85 LYS A CA 1
ATOM 698 C C . LYS A 1 85 ? 7.194 3.302 -12.159 1.00 96.25 85 LYS A C 1
ATOM 700 O O . LYS A 1 85 ? 7.690 4.033 -11.307 1.00 96.25 85 LYS A O 1
ATOM 705 N N . PHE A 1 86 ? 7.284 1.977 -12.129 1.00 97.12 86 PHE A N 1
ATOM 706 C CA . PHE A 1 86 ? 7.995 1.208 -11.109 1.00 97.12 86 PHE A CA 1
ATOM 707 C C . PHE A 1 86 ? 9.264 0.605 -11.723 1.00 97.12 86 PHE A C 1
ATOM 709 O O . PHE A 1 86 ? 9.199 -0.353 -12.496 1.00 97.12 86 PHE A O 1
ATOM 716 N N . LEU A 1 87 ? 10.405 1.227 -11.426 1.00 95.88 87 LEU A N 1
ATOM 717 C CA . LEU A 1 87 ? 11.713 0.878 -11.988 1.00 95.88 87 LEU A CA 1
ATOM 718 C C . LEU A 1 87 ? 12.187 -0.498 -11.515 1.00 95.88 87 LEU A C 1
ATOM 720 O O . LEU A 1 87 ? 11.747 -0.967 -10.475 1.00 95.88 87 LEU A O 1
ATOM 724 N N . SER A 1 88 ? 13.080 -1.142 -12.265 1.00 95.62 88 SER A N 1
ATOM 725 C CA . SER A 1 88 ? 13.815 -2.343 -11.847 1.00 95.62 88 SER A CA 1
ATOM 726 C C . SER A 1 88 ? 14.712 -2.088 -10.633 1.00 95.62 88 SER A C 1
ATOM 728 O O . SER A 1 88 ? 15.269 -0.998 -10.493 1.00 95.62 88 SER A O 1
ATOM 730 N N . SER A 1 89 ? 14.913 -3.114 -9.802 1.00 93.62 89 SER A N 1
ATOM 731 C CA . SER A 1 89 ? 15.815 -3.082 -8.640 1.00 93.62 89 SER A CA 1
ATOM 732 C C . SER A 1 89 ? 15.551 -1.925 -7.666 1.00 93.62 89 SER A C 1
ATOM 734 O O . SER A 1 89 ? 16.467 -1.479 -6.978 1.00 93.62 89 SER A O 1
ATOM 736 N N . SER A 1 90 ? 14.311 -1.434 -7.599 1.00 95.19 90 SER A N 1
ATOM 737 C CA . SER A 1 90 ? 13.904 -0.366 -6.690 1.00 95.19 90 SER A CA 1
ATOM 738 C C . SER A 1 90 ? 13.003 -0.904 -5.585 1.00 95.19 90 SER A C 1
ATOM 740 O O . SER A 1 90 ? 12.289 -1.898 -5.745 1.00 95.19 90 SER A O 1
ATOM 742 N N . GLU A 1 91 ? 13.050 -0.233 -4.442 1.00 97.56 91 GLU A N 1
ATOM 743 C CA . GLU A 1 91 ? 12.238 -0.542 -3.275 1.00 97.56 91 GLU A CA 1
ATOM 744 C C . GLU A 1 91 ? 11.457 0.702 -2.865 1.00 97.56 91 GLU A C 1
ATOM 746 O O . GLU A 1 91 ? 11.983 1.817 -2.863 1.00 97.56 91 GLU A O 1
ATOM 751 N N . HIS A 1 92 ? 10.182 0.509 -2.551 1.00 98.12 92 HIS A N 1
ATOM 752 C CA . HIS A 1 92 ? 9.271 1.578 -2.182 1.00 98.12 92 HIS A CA 1
ATOM 753 C C . HIS A 1 92 ? 8.406 1.133 -1.015 1.00 98.12 92 HIS A C 1
ATOM 755 O O . HIS A 1 92 ? 7.940 -0.001 -0.960 1.00 98.12 92 HIS A O 1
ATOM 761 N N . ASN A 1 93 ? 8.146 2.052 -0.097 1.00 97.94 93 ASN A N 1
ATOM 762 C CA . ASN A 1 93 ? 7.341 1.802 1.087 1.00 97.94 93 ASN A CA 1
ATOM 763 C C . ASN A 1 93 ? 6.195 2.809 1.248 1.00 97.94 93 ASN A C 1
ATOM 765 O O . ASN A 1 93 ? 6.259 3.943 0.755 1.00 97.94 93 ASN A O 1
ATOM 769 N N . ILE A 1 94 ? 5.163 2.374 1.971 1.00 98.38 94 ILE A N 1
ATOM 770 C CA . ILE A 1 94 ? 3.998 3.148 2.402 1.00 98.38 94 ILE A CA 1
ATOM 771 C C . ILE A 1 94 ? 3.672 2.809 3.863 1.00 98.38 94 ILE A C 1
ATOM 773 O O . ILE A 1 94 ? 3.758 1.652 4.275 1.00 98.38 94 ILE A O 1
ATOM 777 N N . LYS A 1 95 ? 3.297 3.826 4.644 1.00 98.12 95 LYS A N 1
ATOM 778 C CA . LYS A 1 95 ? 2.804 3.689 6.017 1.00 98.12 95 LYS A CA 1
ATOM 779 C C . LYS A 1 95 ? 1.402 4.259 6.145 1.00 98.12 95 LYS A C 1
ATOM 781 O O . LYS A 1 95 ? 1.163 5.416 5.784 1.00 98.12 95 LYS A O 1
ATOM 786 N N . ILE A 1 96 ? 0.501 3.458 6.694 1.00 97.31 96 ILE A N 1
ATOM 787 C CA . ILE A 1 96 ? -0.916 3.774 6.862 1.00 97.31 96 ILE A CA 1
ATOM 788 C C . ILE A 1 96 ? -1.243 3.650 8.342 1.00 97.31 96 ILE A C 1
ATOM 790 O O . ILE A 1 96 ? -0.991 2.616 8.950 1.00 97.31 96 ILE A O 1
ATOM 794 N N . HIS A 1 97 ? -1.789 4.706 8.925 1.00 95.44 97 HIS A N 1
ATOM 795 C CA . HIS A 1 97 ? -2.353 4.686 10.267 1.00 95.44 97 HIS A CA 1
ATOM 796 C C . HIS A 1 97 ? -3.845 4.441 10.174 1.00 95.44 97 HIS A C 1
ATOM 798 O O . HIS A 1 97 ? -4.524 5.055 9.352 1.00 95.44 97 HIS A O 1
ATOM 804 N N . LEU A 1 98 ? -4.333 3.553 11.026 1.00 92.69 98 LEU A N 1
ATOM 805 C CA . LEU A 1 98 ? -5.743 3.261 11.180 1.00 92.69 98 LEU A CA 1
ATOM 806 C C . LEU A 1 98 ? -6.134 3.516 12.624 1.00 92.69 98 LEU A C 1
ATOM 808 O O . LEU A 1 98 ? -5.421 3.107 13.537 1.00 92.69 98 LEU A O 1
ATOM 812 N N . THR A 1 99 ? -7.275 4.150 12.824 1.00 90.44 99 THR A N 1
ATOM 813 C CA . THR A 1 99 ? -7.946 4.175 14.119 1.00 90.44 99 THR A CA 1
ATOM 814 C C . THR A 1 99 ? -9.201 3.330 13.981 1.00 90.44 99 THR A C 1
ATOM 816 O O . THR A 1 99 ? -10.013 3.597 13.100 1.00 90.44 99 THR A O 1
ATOM 819 N N . LEU A 1 100 ? -9.339 2.291 14.798 1.00 86.12 100 LEU A N 1
ATOM 820 C CA . LEU A 1 100 ? -10.535 1.459 14.844 1.00 86.12 100 LEU A CA 1
ATOM 821 C C . LEU A 1 100 ? -11.595 2.118 15.715 1.00 86.12 100 LEU A C 1
ATOM 823 O O . LEU A 1 100 ? -11.274 2.744 16.731 1.00 86.12 100 LEU A O 1
ATOM 827 N N . GLU A 1 101 ? -12.855 1.914 15.352 1.00 76.19 101 GLU A N 1
ATOM 828 C CA . GLU A 1 101 ? -13.968 2.266 16.226 1.00 76.19 101 GLU A CA 1
ATOM 829 C C . GLU A 1 101 ? -13.809 1.570 17.583 1.00 76.19 101 GLU A C 1
ATOM 831 O O . GLU A 1 101 ? -13.439 0.395 17.684 1.00 76.19 101 GLU A O 1
ATOM 836 N N . ASN A 1 102 ? -14.054 2.310 18.662 1.00 67.00 102 ASN A N 1
ATOM 837 C CA . ASN A 1 102 ? -13.902 1.766 19.999 1.00 67.00 102 ASN A CA 1
ATOM 838 C C . ASN A 1 102 ? -15.051 0.784 20.274 1.00 67.00 102 ASN A C 1
ATOM 840 O O . ASN A 1 102 ? -16.181 1.200 20.524 1.00 67.00 102 ASN A O 1
ATOM 844 N N . HIS A 1 103 ? -14.765 -0.523 20.251 1.00 57.22 103 HIS A N 1
ATOM 845 C CA . HIS A 1 103 ? -15.763 -1.580 20.467 1.00 57.22 103 HIS A CA 1
ATOM 846 C C . HIS A 1 103 ? -16.600 -1.383 21.748 1.00 57.22 103 HIS A C 1
ATOM 848 O O . HIS A 1 103 ? -17.763 -1.781 21.787 1.00 57.22 103 HIS A O 1
ATOM 854 N N . ASN A 1 104 ? -16.061 -0.710 22.771 1.00 51.12 104 ASN A N 1
ATOM 855 C CA . ASN A 1 104 ? -16.787 -0.409 24.008 1.00 51.12 104 ASN A CA 1
ATOM 856 C C . ASN A 1 104 ? -17.967 0.566 23.827 1.00 51.12 104 ASN A C 1
ATOM 858 O O . ASN A 1 104 ? -18.902 0.500 24.618 1.00 51.12 104 ASN A O 1
ATOM 862 N N . GLN A 1 105 ? -17.974 1.417 22.792 1.00 49.31 105 GLN A N 1
ATOM 863 C CA . GLN A 1 105 ? -19.135 2.264 22.468 1.00 49.31 105 GLN A CA 1
ATOM 864 C C . GLN A 1 105 ? -20.269 1.468 21.804 1.00 49.31 105 GLN A C 1
ATOM 866 O O . GLN A 1 105 ? -21.446 1.768 21.998 1.00 49.31 105 GLN A O 1
ATOM 871 N N . ILE A 1 106 ? -19.929 0.411 21.062 1.00 46.16 106 ILE A N 1
ATOM 872 C CA . ILE A 1 106 ? -20.903 -0.440 20.367 1.00 46.16 106 ILE A CA 1
ATOM 873 C C . ILE A 1 106 ? -21.707 -1.259 21.392 1.00 46.16 106 ILE A C 1
ATOM 875 O O . ILE A 1 106 ? -22.936 -1.289 21.337 1.00 46.16 106 ILE A O 1
ATOM 879 N N . TYR A 1 107 ? -21.036 -1.841 22.395 1.00 42.38 107 TYR A N 1
ATOM 880 C CA . TYR A 1 107 ? -21.707 -2.590 23.467 1.00 42.38 107 TYR A CA 1
ATOM 881 C C . TYR A 1 107 ? -22.445 -1.694 24.476 1.00 42.38 107 TYR A C 1
ATOM 883 O O . TYR A 1 107 ? -23.506 -2.081 24.967 1.00 42.38 107 TYR A O 1
ATOM 891 N N . SER A 1 108 ? -21.944 -0.488 24.780 1.00 44.88 108 SER A N 1
ATOM 892 C CA . SER A 1 108 ? -22.669 0.441 25.663 1.00 44.88 108 SER A CA 1
ATOM 893 C C . SER A 1 108 ? -23.967 0.950 25.033 1.00 44.88 108 SER A C 1
ATOM 895 O O . SER A 1 108 ? -24.953 1.142 25.742 1.00 44.88 108 SER A O 1
ATOM 897 N N . ASN A 1 109 ? -23.996 1.125 23.708 1.00 45.25 109 ASN A N 1
ATOM 898 C CA . ASN A 1 109 ? -25.198 1.555 22.994 1.00 45.25 109 ASN A CA 1
ATOM 899 C C . ASN A 1 109 ? -26.249 0.439 22.889 1.00 45.25 109 ASN A C 1
ATOM 901 O O . ASN A 1 109 ? -27.431 0.730 23.060 1.00 45.25 109 ASN A O 1
ATOM 905 N N . MET A 1 110 ? -25.838 -0.825 22.711 1.00 47.59 110 MET A N 1
ATOM 906 C CA . MET A 1 110 ? -26.743 -1.990 22.757 1.00 47.59 110 MET A CA 1
ATOM 907 C C . MET A 1 110 ? -27.400 -2.178 24.133 1.00 47.59 110 MET A C 1
ATOM 909 O O . MET A 1 110 ? -28.606 -2.396 24.227 1.00 47.59 110 MET A O 1
ATOM 913 N N . ASN A 1 111 ? -26.632 -2.026 25.215 1.00 43.03 111 ASN A N 1
ATOM 914 C CA . ASN A 1 111 ? -27.169 -2.157 26.574 1.00 43.03 111 ASN A CA 1
ATOM 915 C C . ASN A 1 111 ? -28.115 -1.005 26.957 1.00 43.03 111 ASN A C 1
ATOM 917 O O . ASN A 1 111 ? -28.982 -1.176 27.812 1.00 43.03 111 ASN A O 1
ATOM 921 N N . ASN A 1 112 ? -27.965 0.170 26.339 1.00 45.22 112 ASN A N 1
ATOM 922 C CA . ASN A 1 112 ? -28.884 1.287 26.546 1.00 45.22 112 ASN A CA 1
ATOM 923 C C . ASN A 1 112 ? -30.180 1.143 25.739 1.00 45.22 112 ASN A C 1
ATOM 925 O O . ASN A 1 112 ? -31.213 1.600 26.212 1.00 45.22 112 ASN A O 1
ATOM 929 N N . THR A 1 113 ? -30.167 0.482 24.576 1.00 44.28 113 THR A N 1
ATOM 930 C CA . THR A 1 113 ? -31.402 0.211 23.816 1.00 44.28 113 THR A CA 1
ATOM 931 C C . THR A 1 113 ? -32.276 -0.827 24.523 1.00 44.28 113 THR A C 1
ATOM 933 O O . THR A 1 113 ? -33.469 -0.597 24.679 1.00 44.28 113 THR A O 1
ATOM 936 N N . GLN A 1 114 ? -31.681 -1.885 25.091 1.00 45.25 114 GLN A N 1
ATOM 937 C CA . GLN A 1 114 ? -32.423 -2.855 25.915 1.00 45.25 114 GLN A CA 1
ATOM 938 C C . GLN A 1 114 ? -33.058 -2.232 27.169 1.00 45.25 114 GLN A C 1
ATOM 940 O O . GLN A 1 114 ? -34.174 -2.586 27.534 1.00 45.25 114 GLN A O 1
ATOM 945 N N . LYS A 1 115 ? -32.393 -1.258 27.807 1.00 45.09 115 LYS A N 1
ATOM 946 C CA . LYS A 1 115 ? -32.967 -0.553 28.966 1.00 45.09 115 LYS A CA 1
ATOM 947 C C . LYS A 1 115 ? -34.170 0.323 28.614 1.00 45.09 115 LYS A C 1
ATOM 949 O O . LYS A 1 115 ? -35.037 0.499 29.463 1.00 45.09 115 LYS A O 1
ATOM 954 N N . VAL A 1 116 ? -34.221 0.889 27.408 1.00 46.06 116 VAL A N 1
ATOM 955 C CA . VAL A 1 116 ? -35.364 1.707 26.963 1.00 46.06 116 VAL A CA 1
ATOM 956 C C . VAL A 1 116 ? -36.575 0.821 26.664 1.00 46.06 116 VAL A C 1
ATOM 958 O O . VAL A 1 116 ? -37.691 1.175 27.044 1.00 46.06 116 VAL A O 1
ATOM 961 N N . ASP A 1 117 ? -36.355 -0.359 26.082 1.00 45.66 117 ASP A N 1
ATOM 962 C CA . ASP A 1 117 ? -37.430 -1.311 25.786 1.00 45.66 117 ASP A CA 1
ATOM 963 C C . ASP A 1 117 ? -38.082 -1.867 27.067 1.00 45.66 117 ASP A C 1
ATOM 965 O O . ASP A 1 117 ? -39.311 -1.947 27.136 1.00 45.66 117 ASP A O 1
ATOM 969 N N . ASP A 1 118 ? -37.300 -2.136 28.119 1.00 46.03 118 ASP A N 1
ATOM 970 C CA . ASP A 1 118 ? -37.812 -2.603 29.421 1.00 46.03 118 ASP A CA 1
ATOM 971 C C . ASP A 1 118 ? -38.569 -1.516 30.215 1.00 46.03 118 ASP A C 1
ATOM 973 O O . ASP A 1 118 ? -39.422 -1.831 31.045 1.00 46.03 118 ASP A O 1
ATOM 977 N N . LEU A 1 119 ? -38.307 -0.231 29.949 1.00 45.28 119 LEU A N 1
ATOM 978 C CA . LEU A 1 119 ? -39.024 0.906 30.549 1.00 45.28 119 LEU A CA 1
ATOM 979 C C . LEU A 1 119 ? -40.293 1.299 29.774 1.00 45.28 119 LEU A C 1
ATOM 981 O O . LEU A 1 119 ? -41.123 2.042 30.294 1.00 45.28 119 LEU A O 1
ATOM 985 N N . SER A 1 120 ? -40.465 0.803 28.545 1.00 47.84 120 SER A N 1
ATOM 986 C CA . SER A 1 120 ? -41.612 1.117 27.679 1.00 47.84 120 SER A CA 1
ATOM 987 C C . SER A 1 120 ? -42.829 0.198 27.876 1.00 47.84 120 SER A C 1
ATOM 989 O O . SER A 1 120 ? -43.862 0.390 27.237 1.00 47.84 120 SER A O 1
ATOM 991 N N . LYS A 1 121 ? -42.736 -0.790 28.779 1.00 46.91 121 LYS A N 1
ATOM 992 C CA . LYS A 1 121 ? -43.805 -1.755 29.080 1.00 46.91 121 LYS A CA 1
ATOM 993 C C . LYS A 1 121 ? -44.258 -1.724 30.541 1.00 46.91 121 LYS A C 1
ATOM 995 O O . LYS A 1 121 ? -44.247 -2.762 31.184 1.00 46.91 121 LYS A O 1
ATOM 1000 N N . VAL A 1 122 ? -44.711 -0.580 31.055 1.00 38.53 122 VAL A N 1
ATOM 1001 C CA . VAL A 1 122 ? -45.738 -0.558 32.116 1.00 38.53 122 VAL A CA 1
ATOM 1002 C C . VAL A 1 122 ? -46.566 0.732 31.989 1.00 38.53 122 VAL A C 1
ATOM 1004 O O . VAL A 1 122 ? -46.147 1.789 32.456 1.00 38.53 122 VAL A O 1
ATOM 1007 N N . VAL A 1 123 ? -47.730 0.637 31.338 1.00 39.91 123 VAL A N 1
ATOM 1008 C CA . VAL A 1 123 ? -48.915 1.484 31.580 1.00 39.91 123 VAL A CA 1
ATOM 1009 C C . VAL A 1 123 ? -50.000 0.553 32.090 1.00 39.91 123 VAL A C 1
ATOM 1011 O O . VAL A 1 123 ? -50.123 -0.542 31.493 1.00 39.91 123 VAL A O 1
#

Organism: Plasmodium falciparum (NCBI:txid5833)

pLDDT: mean 75.72, std 23.77, range [38.53, 98.38]

Sequence (123 aa):
NVEKKLSLKKLTTNNKSIYGEYKNTNKYEYSVTIKSNYKGNMHASDVLIKIPIYKFSENVQVKYKSIGKTEFNNIDSLVIWRIKKFLSSSEHNIKIHLTLENHNQIYSNMNNTQKVDDLSKVV